Protein AF-A0A061N640-F1 (afdb_monomer_lite)

Structure (mmCIF, N/CA/C/O backbone):
data_AF-A0A061N640-F1
#
_entry.id   AF-A0A061N640-F1
#
loop_
_atom_site.group_PDB
_atom_site.id
_atom_site.type_symbol
_atom_site.label_atom_id
_atom_site.label_alt_id
_atom_site.label_comp_id
_atom_site.label_asym_id
_atom_site.label_entity_id
_atom_site.label_seq_id
_atom_site.pdbx_PDB_ins_code
_atom_site.Cartn_x
_atom_site.Cartn_y
_atom_site.Cartn_z
_atom_site.occupancy
_atom_site.B_iso_or_equiv
_atom_site.auth_seq_id
_atom_site.auth_comp_id
_atom_site.auth_asym_id
_atom_site.auth_atom_id
_atom_site.pdbx_PDB_model_num
ATOM 1 N N . MET A 1 1 ? -8.085 -32.040 -17.033 1.00 29.92 1 MET A N 1
ATOM 2 C CA . MET A 1 1 ? -8.956 -31.839 -18.211 1.00 29.92 1 MET A CA 1
ATOM 3 C C . MET A 1 1 ? -9.085 -30.335 -18.411 1.00 29.92 1 MET A C 1
ATOM 5 O O . MET A 1 1 ? -9.614 -29.683 -17.525 1.00 29.92 1 MET A O 1
ATOM 9 N N . LYS A 1 2 ? -8.467 -29.765 -19.455 1.00 25.91 2 LYS A N 1
ATOM 10 C CA . LYS A 1 2 ? -8.531 -28.319 -19.736 1.00 25.91 2 LYS A CA 1
ATOM 11 C C . LYS A 1 2 ? -9.739 -28.053 -20.633 1.00 25.91 2 LYS A C 1
ATOM 13 O O . LYS A 1 2 ? -9.870 -28.700 -21.669 1.00 25.91 2 LYS A O 1
ATOM 18 N N . THR A 1 3 ? -10.612 -27.143 -20.222 1.00 26.75 3 THR A N 1
ATOM 19 C CA . THR A 1 3 ? -11.811 -26.755 -20.974 1.00 26.75 3 THR A CA 1
ATOM 20 C C . THR A 1 3 ? -11.504 -25.473 -21.743 1.00 26.75 3 THR A C 1
ATOM 22 O O . THR A 1 3 ? -11.031 -24.506 -21.153 1.00 26.7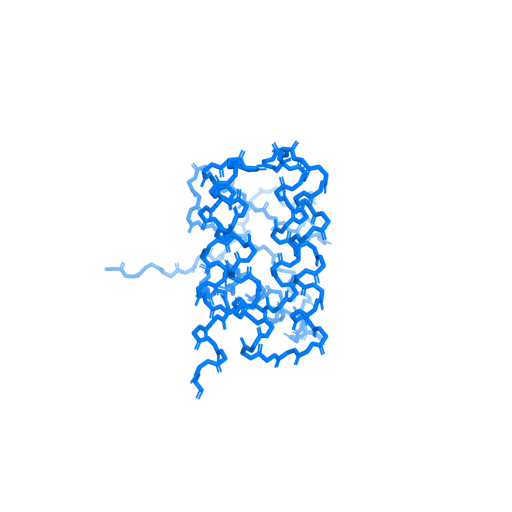5 3 THR A O 1
ATOM 25 N N . PHE A 1 4 ? -11.728 -25.481 -23.057 1.00 30.41 4 PHE A N 1
ATOM 26 C CA . PHE A 1 4 ? -11.526 -24.322 -23.928 1.00 30.41 4 PHE A CA 1
ATOM 27 C C . PHE A 1 4 ? -12.748 -23.394 -23.941 1.00 30.41 4 PHE A C 1
ATOM 29 O O . PHE A 1 4 ? -13.869 -23.809 -23.640 1.00 30.41 4 PHE A O 1
ATOM 36 N N . PHE A 1 5 ? -12.497 -22.143 -24.329 1.00 37.22 5 PHE A N 1
ATOM 37 C CA . PHE A 1 5 ? -13.468 -21.065 -24.496 1.00 37.22 5 PHE A CA 1
ATOM 38 C C . PHE A 1 5 ? -14.571 -21.437 -25.500 1.00 37.22 5 PHE A C 1
ATOM 40 O O . PHE A 1 5 ? -14.288 -21.949 -26.585 1.00 37.22 5 PHE A O 1
ATOM 47 N N . LYS A 1 6 ? -15.831 -21.152 -25.153 1.00 32.59 6 LYS A N 1
ATOM 48 C CA . LYS A 1 6 ? -16.987 -21.321 -26.041 1.00 32.59 6 LYS A CA 1
ATOM 49 C C . LYS A 1 6 ? -17.578 -19.941 -26.332 1.00 32.59 6 LYS A C 1
ATOM 51 O O . LYS A 1 6 ? -18.260 -19.376 -25.486 1.00 32.59 6 LYS A O 1
ATOM 56 N N . ALA A 1 7 ? -17.305 -19.408 -27.520 1.00 40.44 7 ALA A N 1
ATOM 57 C CA . ALA A 1 7 ? -18.028 -18.258 -28.060 1.00 40.44 7 ALA A CA 1
ATOM 58 C C . ALA A 1 7 ? -19.348 -18.740 -28.689 1.00 40.44 7 ALA A C 1
ATOM 60 O O . ALA A 1 7 ? -19.373 -19.801 -29.319 1.00 40.44 7 ALA A O 1
ATOM 61 N N . GLY A 1 8 ? -20.444 -17.994 -28.528 1.00 39.78 8 GLY A N 1
ATOM 62 C CA . GLY A 1 8 ? -21.744 -18.378 -29.082 1.00 39.78 8 GLY A CA 1
ATOM 63 C C . GLY A 1 8 ? -22.736 -17.222 -29.194 1.00 39.78 8 GLY A C 1
ATOM 64 O O . GLY A 1 8 ? -22.684 -16.267 -28.427 1.00 39.78 8 GLY A O 1
ATOM 65 N N . PHE A 1 9 ? -23.644 -17.341 -30.163 1.00 40.88 9 PHE A N 1
ATOM 66 C CA . PHE A 1 9 ? -24.807 -16.473 -30.343 1.00 40.88 9 PHE A CA 1
ATOM 67 C C . PHE A 1 9 ? -25.904 -16.872 -29.348 1.00 40.88 9 PHE A C 1
ATOM 69 O O . PHE A 1 9 ? -26.213 -18.061 -29.236 1.00 40.88 9 PHE A O 1
ATOM 76 N N . TRP A 1 10 ? -26.525 -15.908 -28.662 1.00 51.25 10 TRP A N 1
ATOM 77 C CA . TRP A 1 10 ? -27.722 -16.158 -27.853 1.00 51.25 10 TRP A CA 1
ATOM 78 C C . TRP A 1 10 ? -28.954 -15.469 -28.440 1.00 51.25 10 TRP A C 1
ATOM 80 O O . TRP A 1 10 ? -28.870 -14.493 -29.188 1.00 51.25 10 TRP A O 1
ATOM 90 N N . LYS A 1 11 ? -30.118 -16.040 -28.131 1.00 38.78 11 LYS A N 1
ATOM 91 C CA . LYS A 1 11 ? -31.420 -15.547 -28.578 1.00 38.78 11 LYS A CA 1
ATOM 92 C C . LYS A 1 11 ? -31.731 -14.248 -27.820 1.00 38.78 11 LYS A C 1
ATOM 94 O O . LYS A 1 11 ? -31.496 -14.196 -26.621 1.00 38.78 11 LYS A O 1
ATOM 99 N N . ASP A 1 12 ? -32.214 -13.227 -28.528 1.00 51.09 12 ASP A N 1
ATOM 100 C CA . ASP A 1 12 ? -32.598 -11.904 -27.994 1.00 51.09 12 ASP A CA 1
ATOM 101 C C . ASP A 1 12 ? -31.451 -10.909 -27.696 1.00 51.09 12 ASP A C 1
ATOM 103 O O . ASP A 1 12 ? -31.606 -9.969 -26.925 1.00 51.09 12 ASP A O 1
ATOM 107 N N . ALA A 1 13 ? -30.321 -11.008 -28.404 1.00 52.28 13 ALA A N 1
ATOM 108 C CA . ALA A 1 13 ? -29.198 -10.058 -28.316 1.00 52.28 13 ALA A CA 1
ATOM 109 C C . ALA A 1 13 ? -29.455 -8.655 -28.937 1.00 52.28 13 ALA A C 1
ATOM 111 O O . ALA A 1 13 ? -28.512 -7.956 -29.305 1.00 52.28 13 ALA A O 1
ATOM 112 N N . LYS A 1 14 ? -30.713 -8.217 -29.097 1.00 54.03 14 LYS A N 1
ATOM 113 C CA . LYS A 1 14 ? -31.036 -6.905 -29.703 1.00 54.03 14 LYS A CA 1
ATOM 114 C C . LYS A 1 14 ? -30.586 -5.729 -28.837 1.00 54.03 14 LYS A C 1
ATOM 116 O O . LYS A 1 14 ? -30.110 -4.736 -29.372 1.00 54.03 14 LYS A O 1
ATOM 121 N N . GLU A 1 15 ? -30.710 -5.862 -27.521 1.00 50.97 15 GLU A N 1
ATOM 122 C CA . GLU A 1 15 ? -30.303 -4.844 -26.537 1.00 50.97 15 GLU A CA 1
ATOM 123 C C . GLU A 1 15 ? -28.773 -4.719 -26.423 1.00 50.97 15 GLU A C 1
ATOM 125 O O . GLU A 1 15 ? -28.247 -3.723 -25.949 1.00 50.97 15 GLU A O 1
ATOM 130 N N . ALA A 1 16 ? -28.071 -5.736 -26.919 1.00 49.53 16 ALA A N 1
ATOM 131 C CA . ALA A 1 16 ? -26.634 -5.949 -26.854 1.00 49.53 16 ALA A CA 1
ATOM 132 C C . ALA A 1 16 ? -25.875 -5.439 -28.100 1.00 49.53 16 ALA A C 1
ATOM 134 O O . ALA A 1 16 ? -24.650 -5.528 -28.180 1.00 49.53 16 ALA A O 1
ATOM 135 N N . SER A 1 17 ? -26.593 -4.950 -29.114 1.00 45.22 17 SER A N 1
ATOM 136 C CA . SER A 1 17 ? -26.014 -4.602 -30.412 1.00 45.22 17 SER A CA 1
ATOM 137 C C . SER A 1 17 ? -25.191 -3.312 -30.341 1.00 45.22 17 SER A C 1
ATOM 139 O O . SER A 1 17 ? -25.730 -2.249 -30.048 1.00 45.22 17 SER A O 1
ATOM 141 N N . GLY A 1 18 ? -23.902 -3.391 -30.689 1.00 45.75 18 GLY A N 1
ATOM 142 C CA . GLY A 1 18 ? -23.001 -2.232 -30.778 1.00 45.75 18 GLY A CA 1
ATOM 143 C C . GLY A 1 18 ? -22.470 -1.720 -29.436 1.00 45.75 18 GLY A C 1
ATOM 144 O O . GLY A 1 18 ? -21.921 -0.622 -29.385 1.00 45.75 18 GLY A O 1
ATOM 145 N N . GLN A 1 19 ? -22.633 -2.483 -28.351 1.00 41.25 19 GLN A N 1
ATOM 146 C CA . GLN A 1 19 ? -22.093 -2.136 -27.037 1.00 41.25 19 GLN A CA 1
ATOM 147 C C . GLN A 1 19 ? -21.236 -3.270 -26.460 1.00 41.25 19 GLN A C 1
ATOM 149 O O . GLN A 1 19 ? -21.535 -4.445 -26.690 1.00 41.25 19 GLN A O 1
ATOM 154 N N . PRO A 1 20 ? -20.168 -2.946 -25.710 1.00 46.50 20 PRO A N 1
ATOM 155 C CA . PRO A 1 20 ? -19.433 -3.938 -24.940 1.00 46.50 20 PRO A CA 1
ATOM 156 C C . PRO A 1 20 ? -20.320 -4.475 -23.812 1.00 46.50 20 PRO A C 1
ATOM 158 O O . PRO A 1 20 ? -20.983 -3.713 -23.113 1.00 46.50 20 PRO A O 1
ATOM 161 N N . ILE A 1 21 ? -20.325 -5.794 -23.626 1.00 46.38 21 ILE A N 1
ATOM 162 C CA . ILE A 1 21 ? -21.129 -6.459 -22.593 1.00 46.38 21 ILE A CA 1
ATOM 163 C C . ILE A 1 21 ? -20.198 -7.236 -21.685 1.00 46.38 21 ILE A C 1
ATOM 165 O O . ILE A 1 21 ? -19.385 -8.039 -22.155 1.00 46.38 21 ILE A O 1
ATOM 169 N N . VAL A 1 22 ? -20.376 -7.016 -20.386 1.00 50.06 22 VAL A N 1
ATOM 170 C CA . VAL A 1 22 ? -19.759 -7.794 -19.316 1.00 50.06 22 VAL A CA 1
ATOM 171 C C . VAL A 1 22 ? -20.850 -8.661 -18.700 1.00 50.06 22 VAL A C 1
ATOM 173 O O . VAL A 1 22 ? -21.883 -8.149 -18.275 1.00 50.06 22 VAL A O 1
ATOM 176 N N . ILE A 1 23 ? -20.645 -9.979 -18.689 1.00 46.88 23 ILE A N 1
ATOM 177 C CA . ILE A 1 23 ? -21.541 -10.910 -17.995 1.00 46.88 23 ILE A CA 1
ATOM 178 C C . ILE A 1 23 ? -20.824 -11.389 -16.739 1.00 46.88 23 ILE A C 1
ATOM 180 O O . ILE A 1 23 ? -19.839 -12.126 -16.824 1.00 46.88 23 ILE A O 1
ATOM 184 N N . GLU A 1 24 ? -21.346 -10.998 -15.581 1.00 42.84 24 GLU A N 1
ATOM 185 C CA . GLU A 1 24 ? -20.910 -11.520 -14.291 1.00 42.84 24 GLU A CA 1
ATOM 186 C C . GLU A 1 24 ? -21.660 -12.822 -13.991 1.00 42.84 24 GLU A C 1
ATOM 188 O O . GLU A 1 24 ? -22.884 -12.859 -13.849 1.00 42.84 24 GLU A O 1
ATOM 193 N N . GLY A 1 25 ? -20.931 -13.936 -13.946 1.00 44.41 25 GLY A N 1
ATOM 194 C CA . GLY A 1 25 ? -21.493 -15.209 -13.510 1.00 44.41 25 GLY A CA 1
ATOM 195 C C . GLY A 1 25 ? -21.608 -15.264 -11.986 1.00 44.41 25 GLY A C 1
ATOM 196 O O . GLY A 1 25 ? -20.696 -14.848 -11.282 1.00 44.41 25 GLY A O 1
ATOM 197 N N . ASN A 1 26 ? -22.653 -15.912 -11.459 1.00 45.91 26 ASN A N 1
ATOM 198 C CA . ASN A 1 26 ? -22.838 -16.186 -10.017 1.00 45.91 26 ASN A CA 1
ATOM 199 C C . ASN A 1 26 ? -21.717 -17.043 -9.361 1.00 45.91 26 ASN A C 1
ATOM 201 O O . ASN A 1 26 ? -21.843 -17.458 -8.210 1.00 45.91 26 ASN A O 1
ATOM 205 N N . LYS A 1 27 ? -20.635 -17.363 -10.087 1.00 51.94 27 LYS A N 1
ATOM 206 C CA . LYS A 1 27 ? -19.408 -17.988 -9.575 1.00 51.94 27 LYS A CA 1
ATOM 207 C C . LYS A 1 27 ? -18.196 -17.219 -10.134 1.00 51.94 27 LYS A C 1
ATOM 209 O O . LYS A 1 27 ? -18.002 -17.247 -11.349 1.00 51.94 27 LYS A O 1
ATOM 214 N N . PRO A 1 28 ? -17.364 -16.592 -9.285 1.00 45.84 28 PRO A N 1
ATOM 215 C CA . PRO A 1 28 ? -16.520 -15.439 -9.639 1.00 45.84 28 PRO A CA 1
ATOM 216 C C . PRO A 1 28 ? -15.239 -15.754 -10.429 1.00 45.84 28 PRO A C 1
ATOM 218 O O . PRO A 1 28 ? -14.388 -14.891 -10.587 1.00 45.84 28 PRO A O 1
ATOM 221 N N . ASN A 1 29 ? -15.068 -16.968 -10.951 1.00 46.16 29 ASN A N 1
ATOM 222 C CA . ASN A 1 29 ? -13.781 -17.373 -11.531 1.00 46.16 29 ASN A CA 1
ATOM 223 C C . ASN A 1 29 ? -13.710 -17.221 -13.057 1.00 46.16 29 ASN A C 1
ATOM 225 O O . ASN A 1 29 ? -12.754 -17.701 -13.665 1.00 46.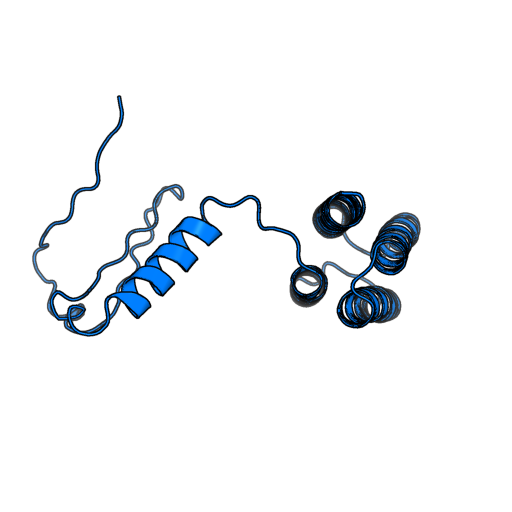16 29 ASN A O 1
ATOM 229 N N . VAL A 1 30 ? -14.725 -16.627 -13.696 1.00 43.53 30 VAL A N 1
ATOM 230 C CA . VAL A 1 30 ? -14.738 -16.415 -15.150 1.00 43.53 30 VAL A CA 1
ATOM 231 C C . VAL A 1 30 ? -15.420 -15.091 -15.487 1.00 43.53 30 VAL A C 1
ATOM 233 O O . VAL A 1 30 ? -16.634 -14.965 -15.344 1.00 43.53 30 VAL A O 1
ATOM 236 N N . THR A 1 31 ? -14.644 -14.144 -16.006 1.00 45.94 31 THR A N 1
ATOM 237 C CA . THR A 1 31 ? -15.152 -12.925 -16.647 1.00 45.94 31 THR A CA 1
ATOM 238 C C . THR A 1 31 ? -15.372 -13.201 -18.133 1.00 45.94 31 THR A C 1
ATOM 240 O O . THR A 1 31 ? -14.461 -13.661 -18.823 1.00 45.94 31 THR A O 1
ATOM 243 N N . ILE A 1 32 ? -16.581 -12.943 -18.639 1.00 46.69 32 ILE A N 1
ATOM 244 C CA . ILE A 1 32 ? -16.919 -13.098 -20.062 1.00 46.69 32 ILE A CA 1
ATOM 245 C C . ILE A 1 32 ? -17.036 -11.711 -20.690 1.00 46.69 32 ILE A C 1
ATOM 247 O O . ILE A 1 32 ? -17.785 -10.871 -20.195 1.00 46.69 32 ILE A O 1
ATOM 251 N N . MET A 1 33 ? -16.331 -11.497 -21.804 1.00 48.34 33 MET A N 1
ATOM 252 C CA . MET A 1 33 ? -16.375 -10.250 -22.572 1.00 48.34 33 MET A CA 1
ATOM 253 C C . MET A 1 33 ? -16.815 -10.503 -24.008 1.00 48.34 33 MET A C 1
ATOM 255 O O . MET A 1 33 ? -16.249 -11.354 -24.698 1.00 48.34 33 MET A O 1
ATOM 259 N N . GLY A 1 34 ? -17.829 -9.761 -24.453 1.00 47.41 34 GLY A N 1
ATOM 260 C CA . GLY A 1 34 ? -18.260 -9.729 -25.848 1.00 47.41 34 GLY A CA 1
ATOM 261 C C . GLY A 1 34 ? -17.495 -8.667 -26.636 1.00 47.41 34 GLY A C 1
ATOM 262 O O . GLY A 1 34 ? -17.436 -7.514 -26.217 1.00 47.41 34 GLY A O 1
ATOM 263 N N . LEU A 1 35 ? -16.931 -9.049 -27.782 1.00 51.00 35 LEU A N 1
ATOM 264 C CA . LEU A 1 35 ? -16.243 -8.147 -28.709 1.00 51.00 35 LEU A CA 1
ATOM 265 C C . LEU A 1 35 ? -16.981 -8.144 -30.045 1.00 51.00 35 LEU A C 1
ATOM 267 O O . LEU A 1 35 ? -17.376 -9.200 -30.546 1.00 51.00 35 LEU A O 1
ATOM 271 N N . GLU A 1 36 ? -17.174 -6.962 -30.620 1.00 51.03 36 GLU A N 1
ATOM 272 C CA . GLU A 1 36 ? -17.884 -6.818 -31.886 1.00 51.03 36 GLU A CA 1
ATOM 273 C C . GLU A 1 36 ? -17.075 -7.435 -33.048 1.00 51.03 36 GLU A C 1
ATOM 275 O O . GLU A 1 36 ? -15.861 -7.241 -33.128 1.00 51.03 36 GLU A O 1
ATOM 280 N N . PRO A 1 37 ? -17.707 -8.124 -34.016 1.00 47.03 37 PRO A N 1
ATOM 281 C CA . PRO A 1 37 ? -17.011 -8.644 -35.197 1.00 47.03 37 PRO A CA 1
ATOM 282 C C . PRO A 1 37 ? -16.333 -7.565 -36.065 1.00 47.03 37 PRO A C 1
ATOM 284 O O . PRO A 1 37 ? -15.499 -7.907 -36.905 1.00 47.03 37 PRO A O 1
ATOM 287 N N . GLY A 1 38 ? -16.706 -6.290 -35.880 1.00 47.75 38 GLY A N 1
ATOM 288 C CA . GLY A 1 38 ? -16.139 -5.105 -36.533 1.00 47.75 38 GLY A CA 1
ATOM 289 C C . GLY A 1 38 ? -14.843 -4.585 -35.904 1.00 47.75 38 GLY A C 1
ATOM 290 O O . GLY A 1 38 ? -14.215 -3.692 -36.463 1.00 47.75 38 GLY A O 1
ATOM 291 N N . PHE A 1 39 ? -14.385 -5.181 -34.800 1.00 53.38 39 PHE A N 1
ATOM 292 C CA . PHE A 1 39 ? -13.112 -4.872 -34.138 1.00 53.38 39 PHE A CA 1
ATOM 293 C C . PHE A 1 39 ? -11.904 -5.436 -34.922 1.00 53.38 39 PHE A C 1
ATOM 295 O O . PHE A 1 39 ? -11.030 -6.108 -34.379 1.00 53.38 39 PHE A O 1
ATOM 302 N N . ARG A 1 40 ? -11.899 -5.243 -36.245 1.00 53.00 40 ARG A N 1
ATOM 303 C CA . ARG A 1 40 ? -10.878 -5.742 -37.179 1.00 53.00 40 ARG A CA 1
ATOM 304 C C . ARG A 1 40 ? -9.861 -4.678 -37.567 1.00 53.00 40 ARG A C 1
ATOM 306 O O . ARG A 1 40 ? -8.725 -5.042 -37.843 1.00 53.00 40 ARG A O 1
ATOM 313 N N . ASP A 1 41 ? -10.247 -3.404 -37.532 1.00 51.56 41 ASP A N 1
ATOM 314 C CA . ASP A 1 41 ? -9.376 -2.304 -37.967 1.00 51.56 41 ASP A CA 1
ATOM 315 C C . ASP A 1 41 ? -8.426 -1.810 -36.868 1.00 51.56 41 ASP A C 1
ATOM 317 O O . ASP A 1 41 ? -7.489 -1.076 -37.166 1.00 51.56 41 ASP A O 1
ATOM 321 N N . HIS A 1 42 ? -8.623 -2.260 -35.621 1.00 50.25 42 HIS A N 1
ATOM 322 C CA . HIS A 1 42 ? -7.785 -1.890 -34.475 1.00 50.25 42 HIS A CA 1
ATOM 323 C C . HIS A 1 42 ? -7.457 -3.077 -33.548 1.00 50.25 42 HIS A C 1
ATOM 325 O O . HIS A 1 42 ? -7.838 -3.086 -32.366 1.00 50.25 42 HIS A O 1
ATOM 331 N N . PRO A 1 43 ? -6.779 -4.123 -34.057 1.00 51.03 43 PRO A N 1
ATOM 332 C CA . PRO A 1 43 ? -6.372 -5.279 -33.257 1.00 51.03 43 PRO A CA 1
ATOM 333 C C . PRO A 1 43 ? -5.504 -4.897 -32.043 1.00 51.03 43 PRO A C 1
ATOM 335 O O . PRO A 1 43 ? -5.508 -5.612 -31.043 1.00 51.03 43 PRO A O 1
ATOM 338 N N . GLU A 1 44 ? -4.811 -3.758 -32.078 1.00 44.94 44 GLU A N 1
ATOM 339 C CA . GLU A 1 44 ? -4.039 -3.198 -30.967 1.00 44.94 44 GLU A CA 1
ATOM 340 C C . GLU A 1 44 ? -4.907 -2.821 -29.757 1.00 44.94 44 GLU A C 1
ATOM 342 O O . GLU A 1 44 ? -4.506 -3.047 -28.613 1.00 44.94 44 GLU A O 1
ATOM 347 N N . TYR A 1 45 ? -6.125 -2.317 -29.977 1.00 47.53 45 TYR A N 1
ATOM 348 C CA . TYR A 1 45 ? -7.047 -1.990 -28.887 1.00 47.53 45 TYR A CA 1
ATOM 349 C C . TYR A 1 45 ? -7.714 -3.238 -28.315 1.00 47.53 45 TYR A C 1
ATOM 351 O O . TYR A 1 45 ? -7.985 -3.288 -27.115 1.00 47.53 45 TYR A O 1
ATOM 359 N N . LEU A 1 46 ? -7.905 -4.264 -29.148 1.00 53.44 46 LEU A N 1
ATOM 360 C CA . LEU A 1 46 ? -8.376 -5.574 -28.717 1.00 53.44 46 LEU A CA 1
ATOM 361 C C . LEU A 1 46 ? -7.327 -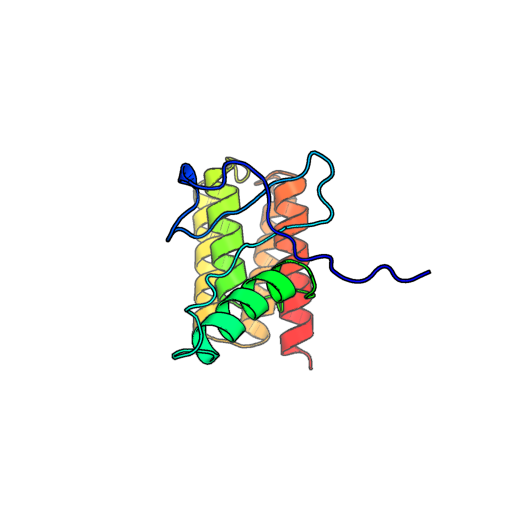6.261 -27.842 1.00 53.44 46 LEU A C 1
ATOM 363 O O . LEU A 1 46 ? -7.652 -6.747 -26.762 1.00 53.44 46 LEU A O 1
ATOM 367 N N . TYR A 1 47 ? -6.065 -6.247 -28.276 1.00 51.28 47 TYR A N 1
ATOM 368 C CA . TYR A 1 47 ? -4.950 -6.729 -27.471 1.00 51.28 47 TYR A CA 1
ATOM 369 C C . TYR A 1 47 ? -4.822 -5.944 -26.172 1.00 51.28 47 TYR A C 1
ATOM 371 O O . TYR A 1 47 ? -4.648 -6.560 -25.136 1.00 51.28 47 TYR A O 1
ATOM 379 N N . ARG A 1 48 ? -4.969 -4.614 -26.184 1.00 47.59 48 ARG A N 1
ATOM 380 C CA . ARG A 1 48 ? -4.918 -3.805 -24.958 1.00 47.59 48 ARG A CA 1
ATOM 381 C C . ARG A 1 48 ? -6.037 -4.157 -23.976 1.00 47.59 48 ARG A C 1
ATOM 383 O O . ARG A 1 48 ? -5.769 -4.299 -22.792 1.00 47.59 48 ARG A O 1
ATOM 390 N N . LEU A 1 49 ? -7.271 -4.330 -24.451 1.00 53.78 49 LEU A N 1
ATOM 391 C CA . LEU A 1 49 ? -8.401 -4.723 -23.602 1.00 53.78 49 LEU A CA 1
ATOM 392 C C . LEU A 1 49 ? -8.234 -6.148 -23.062 1.00 53.78 49 LEU A C 1
ATOM 394 O O . LEU A 1 49 ? -8.366 -6.358 -21.861 1.00 53.78 49 LEU A O 1
ATOM 398 N N . LEU A 1 50 ? -7.885 -7.113 -23.918 1.00 55.34 50 LEU A N 1
ATOM 399 C CA . LEU A 1 50 ? -7.614 -8.488 -23.492 1.00 55.34 50 LEU A CA 1
ATOM 400 C C . LEU A 1 50 ? -6.413 -8.564 -22.549 1.00 55.34 50 LEU A C 1
ATOM 402 O O . LEU A 1 50 ? -6.472 -9.303 -21.575 1.00 55.34 50 LEU A O 1
ATOM 406 N N . SER A 1 51 ? -5.356 -7.790 -22.797 1.00 47.50 51 SER A N 1
ATOM 407 C CA . SER A 1 51 ? -4.208 -7.685 -21.902 1.00 47.50 51 SER A CA 1
ATOM 408 C C . SER A 1 51 ? -4.629 -7.094 -20.571 1.00 47.50 51 SER A C 1
ATOM 410 O O . SER A 1 51 ? -4.377 -7.726 -19.568 1.00 47.50 51 SER A O 1
ATOM 412 N N . ASN A 1 52 ? -5.354 -5.978 -20.513 1.00 43.78 52 ASN A N 1
ATOM 413 C CA . ASN A 1 52 ? -5.804 -5.432 -19.229 1.00 43.78 52 ASN A CA 1
ATOM 414 C C . ASN A 1 52 ? -6.630 -6.455 -18.437 1.00 43.78 52 ASN A C 1
ATOM 416 O O . ASN A 1 52 ? -6.464 -6.594 -17.238 1.00 43.78 52 ASN A O 1
ATOM 420 N N . VAL A 1 53 ? -7.457 -7.246 -19.113 1.00 51.75 53 VAL A N 1
ATOM 421 C CA . VAL A 1 53 ? -8.362 -8.208 -18.471 1.00 51.75 53 VAL A CA 1
ATOM 422 C C . VAL A 1 53 ? -7.646 -9.475 -18.023 1.00 51.75 53 VAL A C 1
ATOM 424 O O . VAL A 1 53 ? -7.848 -9.929 -16.902 1.00 51.75 53 VAL A O 1
ATOM 427 N N . ILE A 1 54 ? -6.781 -10.029 -18.875 1.00 48.38 54 ILE A N 1
ATOM 428 C CA . ILE A 1 54 ? -5.945 -11.187 -18.546 1.00 48.38 54 ILE A CA 1
ATOM 429 C C . ILE A 1 54 ? -4.895 -10.792 -17.507 1.00 48.38 54 ILE A C 1
ATOM 431 O O . ILE A 1 54 ? -4.578 -11.605 -16.642 1.00 48.38 54 ILE A O 1
ATOM 435 N N . PHE A 1 55 ? -4.357 -9.573 -17.566 1.00 43.25 55 PHE A N 1
ATOM 436 C CA . PHE A 1 55 ? -3.313 -9.121 -16.655 1.00 43.25 55 PHE A CA 1
ATOM 437 C C . PHE A 1 55 ? -3.882 -8.697 -15.295 1.00 43.25 55 PHE A C 1
ATOM 439 O O . PHE A 1 55 ? -3.285 -9.047 -14.286 1.00 43.25 55 PHE A O 1
ATOM 446 N N . THR A 1 56 ? -5.083 -8.116 -15.231 1.00 42.75 56 THR A N 1
ATOM 447 C CA . THR A 1 56 ? -5.812 -7.935 -13.962 1.00 42.75 56 THR A CA 1
ATOM 448 C C . THR A 1 56 ? -6.199 -9.275 -13.320 1.00 42.75 56 THR A C 1
ATOM 450 O O . THR A 1 56 ? -6.249 -9.370 -12.100 1.00 42.75 56 THR A O 1
ATOM 453 N N . SER A 1 57 ? -6.443 -10.340 -14.100 1.00 38.00 57 SER A N 1
ATOM 454 C CA . SER A 1 57 ? -6.846 -11.647 -13.549 1.00 38.00 57 SER A CA 1
ATOM 455 C C . SER A 1 57 ? -5.723 -12.688 -13.421 1.00 38.00 57 SER A C 1
ATOM 457 O O . SER A 1 57 ? -5.989 -13.797 -12.957 1.00 38.00 57 SER A O 1
ATOM 459 N N . SER A 1 58 ? -4.499 -12.401 -13.883 1.00 36.53 58 SER A N 1
ATOM 460 C CA . SER A 1 58 ? -3.426 -13.413 -13.991 1.00 36.53 58 SER A CA 1
ATOM 461 C C . SER A 1 58 ? -2.005 -12.881 -13.785 1.00 36.53 58 SER A C 1
ATOM 463 O O . SER A 1 58 ? -1.052 -13.595 -14.101 1.00 36.53 58 SER A O 1
ATOM 465 N N . GLN A 1 59 ? -1.818 -11.663 -13.283 1.00 37.34 59 GLN A N 1
ATOM 466 C CA . GLN A 1 59 ? -0.491 -11.173 -12.921 1.00 37.34 59 GLN A CA 1
ATOM 467 C C . GLN A 1 59 ? -0.358 -11.140 -11.409 1.00 37.34 59 GLN A C 1
ATOM 469 O O . GLN A 1 59 ? -1.240 -10.671 -10.698 1.00 37.34 59 GLN A O 1
ATOM 474 N N . VAL A 1 60 ? 0.797 -11.595 -10.935 1.00 45.69 60 VAL A N 1
ATOM 475 C CA . VAL A 1 60 ? 1.458 -10.902 -9.834 1.00 45.69 60 VAL A CA 1
ATOM 476 C C . VAL A 1 60 ? 1.560 -9.454 -10.314 1.00 45.69 60 VAL A C 1
ATOM 478 O O . VAL A 1 60 ? 2.366 -9.184 -11.202 1.00 45.69 60 VAL A O 1
ATOM 481 N N . GLU A 1 61 ? 0.647 -8.574 -9.890 1.00 49.16 61 GLU A N 1
ATOM 482 C CA . GLU A 1 61 ? 0.765 -7.150 -10.199 1.00 49.16 61 GLU A CA 1
ATOM 483 C C . GLU A 1 61 ? 2.162 -6.740 -9.743 1.00 49.16 61 GLU A C 1
ATOM 485 O O . GLU A 1 61 ? 2.474 -6.837 -8.559 1.00 49.16 61 GLU A O 1
ATOM 490 N N . LEU A 1 62 ? 3.034 -6.361 -10.681 1.00 53.59 62 LEU A N 1
ATOM 491 C CA . LEU A 1 62 ? 4.256 -5.661 -10.316 1.00 53.59 62 LEU A CA 1
ATOM 492 C C . LEU A 1 62 ? 3.794 -4.442 -9.525 1.00 53.59 62 LEU A C 1
ATOM 494 O O . LEU A 1 62 ? 3.123 -3.570 -10.077 1.00 53.59 62 LEU A O 1
ATOM 498 N N . VAL A 1 63 ? 4.067 -4.430 -8.222 1.00 66.56 63 VAL A N 1
ATOM 499 C CA . VAL A 1 63 ? 3.747 -3.277 -7.390 1.00 66.56 63 VAL A CA 1
ATOM 500 C C . VAL A 1 63 ? 4.639 -2.148 -7.867 1.00 66.56 63 VAL A C 1
ATOM 502 O O . VAL A 1 63 ? 5.845 -2.179 -7.646 1.00 66.56 63 VAL A O 1
ATOM 505 N N . THR A 1 64 ? 4.051 -1.195 -8.585 1.00 83.12 64 THR A N 1
ATOM 506 C CA . THR A 1 64 ? 4.738 0.031 -8.985 1.00 83.12 64 THR A CA 1
ATOM 507 C C . THR A 1 64 ? 4.611 1.077 -7.877 1.00 83.12 64 THR A C 1
ATOM 509 O O . THR A 1 64 ? 3.691 0.989 -7.051 1.00 83.12 64 THR A O 1
ATOM 512 N N . PRO A 1 65 ? 5.493 2.087 -7.849 1.00 84.69 65 PRO A N 1
ATOM 513 C CA . PRO A 1 65 ? 5.336 3.248 -6.977 1.00 84.69 65 PRO A CA 1
ATOM 514 C C . PRO A 1 65 ? 3.937 3.882 -7.029 1.00 84.69 65 PRO A C 1
ATOM 516 O O . PRO A 1 65 ? 3.360 4.195 -5.991 1.00 84.69 65 PRO A O 1
ATOM 519 N N . GLU A 1 66 ? 3.341 4.008 -8.217 1.00 85.69 66 GLU A N 1
ATOM 520 C CA . GLU A 1 66 ? 2.013 4.609 -8.403 1.00 85.69 66 GLU A CA 1
ATOM 521 C C . GLU A 1 66 ? 0.901 3.751 -7.803 1.00 85.69 66 GLU A C 1
ATOM 523 O O . GLU A 1 66 ? -0.075 4.275 -7.264 1.00 85.69 66 GLU A O 1
ATOM 528 N N . ARG A 1 67 ? 1.053 2.422 -7.854 1.00 83.19 67 ARG A N 1
ATOM 529 C CA . ARG A 1 67 ? 0.097 1.507 -7.231 1.00 83.19 67 ARG A CA 1
ATOM 530 C C . ARG A 1 67 ? 0.041 1.713 -5.721 1.00 83.19 67 ARG A C 1
ATOM 532 O O . ARG A 1 67 ? -1.050 1.662 -5.173 1.00 83.19 67 ARG A O 1
ATOM 539 N N . ALA A 1 68 ? 1.168 1.996 -5.062 1.00 89.25 68 ALA A N 1
ATOM 540 C CA . ALA A 1 68 ? 1.177 2.264 -3.623 1.00 89.25 68 ALA A CA 1
ATOM 541 C C . ALA A 1 68 ? 0.310 3.481 -3.256 1.00 89.25 68 ALA A C 1
ATOM 543 O O . ALA A 1 68 ? -0.431 3.429 -2.275 1.00 89.25 68 ALA A O 1
ATOM 544 N N . LEU A 1 69 ? 0.346 4.544 -4.069 1.00 91.38 69 LEU A N 1
ATOM 545 C CA . LEU A 1 69 ? -0.515 5.713 -3.878 1.00 91.38 69 LEU A CA 1
ATOM 546 C C . LEU A 1 69 ? -1.997 5.358 -4.077 1.00 91.38 69 LEU A C 1
ATOM 548 O O . LEU A 1 69 ? -2.819 5.674 -3.221 1.00 91.38 69 LEU A O 1
ATOM 552 N N . MET A 1 70 ? -2.319 4.620 -5.141 1.00 85.19 70 MET A N 1
ATOM 553 C CA . MET A 1 70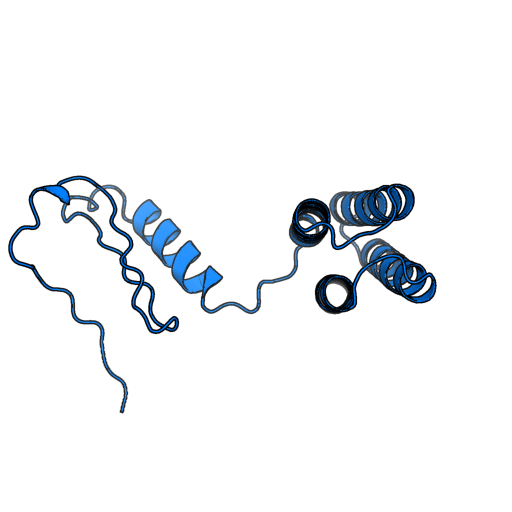 ? -3.685 4.152 -5.406 1.00 85.19 70 MET A CA 1
ATOM 554 C C . MET A 1 70 ? -4.220 3.244 -4.284 1.00 85.19 70 MET A C 1
ATOM 556 O O . MET A 1 70 ? -5.382 3.356 -3.898 1.00 85.19 70 MET A O 1
ATOM 560 N N . THR A 1 71 ? -3.386 2.360 -3.725 1.00 89.88 71 THR A N 1
ATOM 561 C CA . THR A 1 71 ? -3.749 1.530 -2.566 1.00 89.88 71 THR A CA 1
ATOM 562 C C . THR A 1 71 ? -4.125 2.411 -1.375 1.00 89.88 71 THR A C 1
ATOM 564 O O . THR A 1 71 ? -5.152 2.175 -0.743 1.00 89.88 71 THR A O 1
ATOM 567 N N . ILE A 1 72 ? -3.346 3.458 -1.083 1.00 93.19 72 ILE A N 1
ATOM 568 C CA . ILE A 1 72 ? -3.659 4.391 0.009 1.00 93.19 72 ILE A CA 1
ATOM 569 C C . ILE A 1 72 ? -5.001 5.082 -0.242 1.00 93.19 72 ILE A C 1
ATOM 571 O O . ILE A 1 72 ? -5.842 5.078 0.653 1.00 93.19 72 ILE A O 1
ATOM 575 N N . GLU A 1 73 ? -5.224 5.628 -1.439 1.00 90.31 73 GLU A N 1
ATOM 576 C CA . GLU A 1 73 ? -6.478 6.305 -1.805 1.00 90.31 73 GLU A CA 1
ATOM 577 C C . GLU A 1 73 ? -7.696 5.387 -1.620 1.00 90.31 73 GLU A C 1
ATOM 579 O O . GLU A 1 73 ? -8.653 5.753 -0.937 1.00 90.31 73 GLU A O 1
ATOM 584 N N . ASN A 1 74 ? -7.617 4.149 -2.112 1.00 85.81 74 ASN A N 1
ATOM 585 C CA . ASN A 1 74 ? -8.686 3.160 -1.953 1.00 85.81 74 ASN A CA 1
ATOM 586 C C . ASN A 1 74 ? -8.973 2.833 -0.477 1.00 85.81 74 ASN A C 1
ATOM 588 O O . ASN A 1 74 ? -10.127 2.655 -0.085 1.00 85.81 74 ASN A O 1
ATOM 592 N N . LEU A 1 75 ? -7.934 2.749 0.359 1.00 90.50 75 LEU A N 1
ATOM 593 C CA . LEU A 1 75 ? -8.082 2.476 1.791 1.00 90.50 75 LEU A CA 1
ATOM 594 C C . LEU A 1 75 ? -8.647 3.674 2.563 1.00 90.50 75 LEU A C 1
ATOM 596 O O . LEU A 1 75 ? -9.344 3.475 3.563 1.00 90.50 75 LEU A O 1
ATOM 600 N N . VAL A 1 76 ? -8.369 4.902 2.113 1.00 89.44 76 VAL A N 1
ATOM 601 C CA . VAL A 1 76 ? -9.006 6.120 2.633 1.00 89.44 76 VAL A CA 1
ATOM 602 C C . VAL A 1 76 ? -10.496 6.112 2.313 1.00 89.44 76 VAL A C 1
ATOM 604 O O . VAL A 1 76 ? -11.304 6.277 3.226 1.00 89.44 76 VAL A O 1
ATOM 607 N N . ASP A 1 77 ? -10.859 5.849 1.057 1.00 86.12 77 ASP A N 1
ATOM 608 C CA . ASP A 1 77 ? -12.258 5.782 0.616 1.00 86.12 77 ASP A CA 1
ATOM 609 C C . ASP A 1 77 ? -13.041 4.673 1.335 1.00 86.12 77 ASP A C 1
ATOM 611 O O . ASP A 1 77 ? -14.235 4.811 1.604 1.00 86.12 77 ASP A O 1
ATOM 615 N N . ALA A 1 78 ? -12.362 3.583 1.699 1.00 86.12 78 ALA A N 1
ATOM 616 C CA . ALA A 1 78 ? -12.921 2.484 2.479 1.00 86.12 78 ALA A CA 1
ATOM 617 C C . ALA A 1 78 ? -12.929 2.727 4.006 1.00 86.12 78 ALA A C 1
ATOM 619 O O . ALA A 1 78 ? -13.245 1.805 4.761 1.00 86.12 78 ALA A O 1
ATOM 620 N N . GLU A 1 79 ? -12.560 3.927 4.472 1.00 93.50 79 GLU A N 1
ATOM 621 C CA . GLU A 1 79 ? -12.477 4.311 5.891 1.00 93.50 79 GLU A CA 1
ATOM 622 C C . GLU A 1 79 ? -11.583 3.378 6.738 1.00 93.50 79 GLU A C 1
ATOM 624 O O . GLU A 1 79 ? -11.799 3.172 7.936 1.00 93.50 79 GLU A O 1
ATOM 629 N N . GLN A 1 80 ? -10.546 2.795 6.127 1.00 94.00 80 GLN A N 1
ATOM 630 C CA . GLN A 1 80 ? -9.649 1.853 6.803 1.00 94.00 80 GLN A CA 1
ATOM 631 C C . GLN A 1 80 ? -8.422 2.510 7.444 1.00 94.00 80 GLN A C 1
ATOM 633 O O . GLN A 1 80 ? -7.701 1.848 8.193 1.00 94.00 80 GLN A O 1
ATOM 638 N N . ILE A 1 81 ? -8.197 3.803 7.194 1.00 94.31 81 ILE A N 1
ATOM 639 C CA . ILE A 1 81 ? -7.143 4.614 7.814 1.00 94.31 81 ILE A CA 1
ATOM 640 C C . ILE A 1 81 ? -7.788 5.628 8.762 1.00 94.31 81 ILE A C 1
ATOM 642 O O . ILE A 1 81 ? -8.625 6.429 8.358 1.00 94.31 81 ILE A O 1
ATOM 646 N N . TYR A 1 82 ? -7.404 5.599 10.039 1.00 93.31 82 TYR A N 1
ATOM 647 C CA . TYR A 1 82 ? -8.166 6.262 11.106 1.00 93.31 82 TYR A CA 1
ATOM 648 C C . TYR A 1 82 ? -7.780 7.719 11.357 1.00 93.31 82 TYR A C 1
ATOM 650 O O . TYR A 1 82 ? -8.539 8.463 11.980 1.00 93.31 82 TYR A O 1
ATOM 658 N N . TYR A 1 83 ? -6.598 8.136 10.908 1.00 95.62 83 TYR A N 1
ATOM 659 C CA . TYR A 1 83 ? -6.064 9.462 11.197 1.00 95.62 83 TYR A CA 1
ATOM 660 C C . TYR A 1 83 ? -5.607 10.158 9.920 1.00 95.62 83 TYR A C 1
ATOM 662 O O . T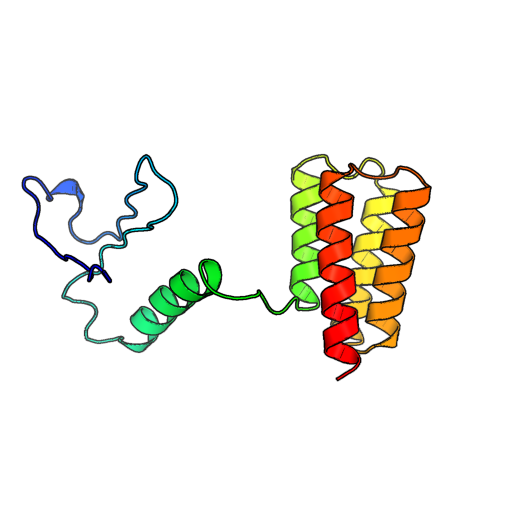YR A 1 83 ? -4.817 9.608 9.157 1.00 95.62 83 TYR A O 1
ATOM 670 N N . ALA A 1 84 ? -6.019 11.416 9.740 1.00 95.44 84 ALA A N 1
ATOM 671 C CA . ALA A 1 84 ? -5.564 12.251 8.625 1.00 95.44 84 ALA A CA 1
ATOM 672 C C . ALA A 1 84 ? -4.030 12.357 8.574 1.00 95.44 84 ALA A C 1
ATOM 674 O O . ALA A 1 84 ? -3.426 12.223 7.520 1.00 95.44 84 ALA A O 1
ATOM 675 N N . SER A 1 85 ? -3.382 12.462 9.737 1.00 96.31 85 SER A N 1
ATOM 676 C CA . SER A 1 85 ? -1.919 12.492 9.828 1.00 96.31 85 SER A CA 1
ATOM 677 C C . SER A 1 85 ? -1.242 11.191 9.385 1.00 96.31 85 SER A C 1
ATOM 679 O O . SER A 1 85 ? -0.055 11.206 9.064 1.00 96.31 85 SER A O 1
ATOM 681 N N . THR A 1 86 ? -1.953 10.064 9.398 1.00 97.06 86 THR A N 1
ATOM 682 C CA . THR A 1 86 ? -1.471 8.789 8.857 1.00 97.06 86 THR A CA 1
ATOM 683 C C . THR A 1 86 ? -1.589 8.778 7.343 1.00 97.06 86 THR A C 1
ATOM 685 O O . THR A 1 86 ? -0.630 8.375 6.688 1.00 97.06 86 THR A O 1
ATOM 688 N N . ILE A 1 87 ? -2.701 9.288 6.805 1.00 97.31 87 ILE A N 1
ATOM 689 C CA . ILE A 1 87 ? -2.901 9.485 5.363 1.00 97.31 87 ILE A CA 1
ATOM 690 C C . ILE A 1 87 ? -1.775 10.361 4.813 1.00 97.31 87 ILE A C 1
ATOM 692 O O . ILE A 1 87 ? -1.006 9.891 3.984 1.00 97.31 87 ILE A O 1
ATOM 696 N N . ASP A 1 88 ? -1.575 11.558 5.377 1.00 97.94 88 ASP A N 1
ATOM 697 C CA . ASP A 1 88 ? -0.548 12.510 4.928 1.00 97.94 88 ASP A CA 1
ATOM 698 C C . ASP A 1 88 ? 0.851 11.879 4.855 1.00 97.94 88 ASP A C 1
ATOM 700 O O . ASP A 1 88 ? 1.621 12.124 3.931 1.00 97.94 88 ASP A O 1
ATOM 704 N N . ARG A 1 89 ? 1.203 11.048 5.843 1.00 98.06 89 ARG A N 1
ATOM 705 C CA . ARG A 1 89 ? 2.529 10.419 5.919 1.00 98.06 89 ARG A CA 1
ATOM 706 C C . ARG A 1 89 ? 2.697 9.272 4.941 1.00 98.06 89 ARG A C 1
ATOM 708 O O . ARG A 1 89 ? 3.791 9.110 4.412 1.00 98.06 89 ARG A O 1
ATOM 715 N N . LEU A 1 90 ? 1.659 8.459 4.758 1.00 97.94 90 LEU A N 1
ATOM 716 C CA . LEU A 1 90 ? 1.675 7.370 3.787 1.00 97.94 90 LEU A CA 1
ATOM 717 C C . LEU A 1 90 ? 1.718 7.940 2.369 1.00 97.94 90 LEU A C 1
ATOM 719 O O . LEU A 1 90 ? 2.577 7.535 1.591 1.00 97.94 90 LEU A O 1
ATOM 723 N N . THR A 1 91 ? 0.871 8.928 2.076 1.00 97.94 91 THR A N 1
ATOM 724 C CA . THR A 1 91 ? 0.834 9.632 0.791 1.00 97.94 91 THR A CA 1
ATOM 725 C C . THR A 1 91 ? 2.176 10.283 0.484 1.00 97.94 91 THR A C 1
ATOM 727 O O . THR A 1 91 ? 2.762 9.972 -0.545 1.00 97.94 91 THR A O 1
ATOM 730 N N . ALA A 1 92 ? 2.740 11.077 1.402 1.00 98.19 92 ALA A N 1
ATOM 731 C CA . ALA A 1 92 ? 4.037 11.721 1.179 1.00 98.19 92 ALA A CA 1
ATOM 732 C C . ALA A 1 92 ? 5.175 10.710 0.939 1.00 98.19 92 ALA A C 1
ATOM 734 O O . ALA A 1 92 ? 6.110 10.973 0.186 1.00 98.19 92 ALA A O 1
ATOM 735 N N . ALA A 1 93 ? 5.115 9.543 1.583 1.00 98.25 93 ALA A N 1
ATOM 736 C CA . ALA A 1 93 ? 6.093 8.481 1.381 1.00 98.25 93 ALA A CA 1
ATOM 737 C C . ALA A 1 93 ? 5.932 7.777 0.029 1.00 98.25 93 ALA A C 1
ATOM 739 O O . ALA A 1 93 ? 6.933 7.460 -0.609 1.00 98.25 93 ALA A O 1
ATOM 740 N N . ALA A 1 94 ? 4.692 7.554 -0.412 1.00 97.00 94 ALA A N 1
ATOM 741 C CA . ALA A 1 94 ? 4.395 7.002 -1.728 1.00 97.00 94 ALA A CA 1
ATOM 742 C C . ALA A 1 94 ? 4.767 7.987 -2.850 1.00 97.00 94 ALA A C 1
ATOM 744 O O . ALA A 1 94 ? 5.411 7.596 -3.814 1.00 97.00 94 ALA A O 1
ATOM 745 N N . GLU A 1 95 ? 4.459 9.276 -2.699 1.00 96.19 95 GLU A N 1
ATOM 746 C CA . GLU A 1 95 ? 4.869 10.331 -3.638 1.00 96.19 95 GLU A CA 1
ATOM 747 C C . GLU A 1 95 ? 6.390 10.417 -3.760 1.00 96.19 95 GLU A C 1
ATOM 749 O O . GLU A 1 95 ? 6.928 10.448 -4.864 1.00 96.19 95 GLU A O 1
ATOM 754 N N . ARG A 1 96 ? 7.096 10.372 -2.626 1.00 96.94 96 ARG A N 1
ATOM 755 C CA . ARG A 1 96 ? 8.558 10.323 -2.612 1.00 96.94 96 ARG A CA 1
ATOM 756 C C . ARG A 1 96 ? 9.096 9.086 -3.324 1.00 96.94 96 ARG A C 1
ATOM 758 O O . ARG A 1 96 ? 10.096 9.178 -4.024 1.00 96.94 96 ARG A O 1
ATOM 765 N N . LEU A 1 97 ? 8.457 7.933 -3.141 1.00 95.56 97 LEU A N 1
ATOM 766 C CA . LEU A 1 97 ? 8.822 6.709 -3.847 1.00 95.56 97 LEU A CA 1
ATOM 767 C C . LEU A 1 97 ? 8.641 6.848 -5.363 1.00 95.56 97 LEU A C 1
ATOM 769 O O . LEU A 1 97 ? 9.515 6.413 -6.104 1.00 95.56 97 LEU A O 1
ATOM 773 N N . ILE A 1 98 ? 7.560 7.486 -5.811 1.00 92.44 98 ILE A N 1
ATOM 774 C CA . ILE A 1 98 ? 7.321 7.779 -7.232 1.00 92.44 98 ILE A CA 1
ATOM 775 C C . ILE A 1 98 ? 8.385 8.740 -7.781 1.00 92.44 98 ILE A C 1
ATOM 777 O O . ILE A 1 98 ? 8.876 8.548 -8.889 1.00 92.44 98 ILE A O 1
ATOM 781 N N . GLU A 1 99 ? 8.753 9.773 -7.020 1.00 94.06 99 GLU A N 1
ATOM 782 C CA . GLU A 1 99 ? 9.732 10.776 -7.453 1.00 94.06 99 GLU A CA 1
ATOM 783 C C . GLU A 1 99 ? 11.165 10.227 -7.493 1.00 94.06 99 GLU A C 1
ATOM 785 O O . GLU A 1 99 ? 11.910 10.483 -8.439 1.00 94.06 99 GLU A O 1
ATOM 790 N N . GLU A 1 100 ? 11.568 9.507 -6.447 1.00 94.81 100 GLU A N 1
ATOM 791 C CA . GLU A 1 100 ? 12.947 9.061 -6.266 1.00 94.81 100 GLU A CA 1
ATOM 792 C C . GLU A 1 100 ? 13.249 7.709 -6.929 1.00 94.81 100 GLU A C 1
ATOM 794 O O . GLU A 1 100 ? 14.421 7.438 -7.205 1.00 94.81 100 GLU A O 1
ATOM 799 N N . ASP A 1 101 ? 12.221 6.878 -7.147 1.00 92.38 101 ASP A N 1
ATOM 800 C CA . ASP A 1 101 ? 12.256 5.588 -7.855 1.00 92.38 101 ASP A CA 1
ATOM 801 C C . ASP A 1 101 ? 13.473 4.717 -7.491 1.00 92.38 101 ASP A C 1
ATOM 803 O O . ASP A 1 101 ? 14.229 4.239 -8.339 1.00 92.38 101 ASP A O 1
ATOM 807 N N . ASN A 1 102 ? 13.726 4.566 -6.188 1.00 94.00 102 ASN A N 1
ATOM 808 C CA . ASN A 1 102 ? 14.892 3.848 -5.688 1.00 94.00 102 ASN A CA 1
ATOM 809 C C . ASN A 1 102 ? 14.618 3.078 -4.389 1.00 94.00 102 ASN A C 1
ATOM 811 O O . ASN A 1 102 ? 13.606 3.262 -3.705 1.00 94.00 102 ASN A O 1
ATOM 815 N N . TYR A 1 103 ? 15.580 2.226 -4.023 1.00 95.06 103 TYR A N 1
ATOM 816 C CA . TYR A 1 103 ? 15.507 1.372 -2.839 1.00 95.06 103 TYR A CA 1
ATOM 817 C C . TYR A 1 103 ? 15.350 2.148 -1.525 1.00 95.06 103 TYR A C 1
ATOM 819 O O . TYR A 1 103 ? 14.602 1.722 -0.645 1.00 95.06 103 TYR A O 1
ATOM 827 N N . ASP A 1 104 ? 16.031 3.285 -1.363 1.00 97.56 104 ASP A N 1
ATOM 828 C CA . ASP A 1 104 ? 15.978 4.054 -0.116 1.00 97.56 104 ASP A CA 1
ATOM 829 C C . ASP A 1 104 ? 14.586 4.657 0.108 1.00 97.56 104 ASP A C 1
ATOM 831 O O . ASP A 1 104 ? 14.079 4.647 1.237 1.00 97.56 104 ASP A O 1
ATOM 835 N N . ALA A 1 105 ? 13.934 5.111 -0.961 1.00 97.50 105 ALA A N 1
ATOM 836 C CA . ALA A 1 105 ? 12.553 5.566 -0.919 1.00 97.50 105 ALA A CA 1
ATOM 837 C C . ALA A 1 105 ? 11.585 4.406 -0.625 1.00 97.50 105 ALA A C 1
ATOM 839 O O . ALA A 1 105 ? 10.712 4.539 0.236 1.00 97.50 105 ALA A O 1
ATOM 840 N N . ALA A 1 106 ? 11.793 3.229 -1.229 1.00 96.94 106 ALA A N 1
ATOM 841 C CA . ALA A 1 106 ? 10.972 2.042 -0.959 1.00 96.94 106 ALA A CA 1
ATOM 842 C C . ALA A 1 106 ? 11.107 1.585 0.503 1.00 96.94 106 ALA A C 1
ATOM 844 O O . ALA A 1 106 ? 10.127 1.275 1.187 1.00 96.94 106 ALA A O 1
ATOM 845 N N . ARG A 1 107 ? 12.329 1.635 1.035 1.00 98.12 107 ARG A N 1
ATOM 846 C CA . ARG A 1 107 ? 12.619 1.366 2.442 1.00 98.12 107 ARG A CA 1
ATOM 847 C C . ARG A 1 107 ? 12.009 2.406 3.370 1.00 98.12 107 ARG A C 1
ATOM 849 O O . ARG A 1 107 ? 11.553 2.058 4.462 1.00 98.12 107 ARG A O 1
ATOM 856 N N . ASN A 1 108 ? 11.990 3.677 2.976 1.00 98.25 108 ASN A N 1
ATOM 857 C CA . ASN A 1 108 ? 11.305 4.719 3.731 1.00 98.25 108 ASN A CA 1
ATOM 858 C C . ASN A 1 108 ? 9.796 4.447 3.815 1.00 98.25 108 ASN A C 1
ATOM 860 O O . ASN A 1 108 ? 9.247 4.480 4.918 1.00 98.25 108 ASN A O 1
ATOM 864 N N . TYR A 1 109 ? 9.168 4.093 2.692 1.00 98.12 109 TYR A N 1
ATOM 865 C CA . TYR A 1 109 ? 7.760 3.708 2.635 1.00 98.12 109 TYR A CA 1
ATOM 866 C C . TYR A 1 109 ? 7.452 2.526 3.568 1.00 98.12 109 TYR A C 1
ATOM 868 O O . TYR A 1 109 ? 6.588 2.638 4.440 1.00 98.12 109 TYR A O 1
ATOM 876 N N . TRP A 1 110 ? 8.238 1.444 3.494 1.00 98.25 110 TRP A N 1
ATOM 877 C CA . TRP A 1 110 ? 8.111 0.296 4.402 1.00 98.25 110 TRP A CA 1
ATOM 878 C C . TRP A 1 110 ? 8.191 0.699 5.881 1.00 98.25 110 TRP A C 1
ATOM 880 O O . TRP A 1 110 ? 7.338 0.316 6.683 1.00 98.25 110 TRP A O 1
ATOM 890 N N . ASN A 1 111 ? 9.177 1.524 6.251 1.00 98.50 111 ASN A N 1
ATOM 891 C CA . ASN A 1 111 ? 9.331 1.993 7.631 1.00 98.50 111 ASN A CA 1
ATOM 892 C C . ASN A 1 111 ? 8.096 2.763 8.120 1.00 98.50 111 ASN A C 1
ATOM 894 O O . ASN A 1 111 ? 7.699 2.613 9.276 1.00 98.50 111 ASN A O 1
ATOM 898 N N . ILE A 1 112 ? 7.490 3.582 7.257 1.00 98.38 112 ILE A N 1
ATOM 899 C CA . ILE A 1 112 ? 6.293 4.354 7.599 1.00 98.38 112 ILE A CA 1
ATOM 900 C C . ILE A 1 112 ? 5.092 3.429 7.785 1.00 98.38 112 ILE A C 1
ATOM 902 O O . ILE A 1 112 ? 4.405 3.563 8.798 1.00 98.38 112 ILE A O 1
ATOM 906 N N . VAL A 1 113 ? 4.882 2.448 6.901 1.00 98.12 113 VAL A N 1
ATOM 907 C CA . VAL A 1 113 ? 3.819 1.437 7.058 1.00 98.12 113 VAL A CA 1
ATOM 908 C C . VAL A 1 113 ? 3.956 0.708 8.400 1.00 98.12 113 VAL A C 1
ATOM 910 O O . VAL A 1 113 ? 3.004 0.652 9.180 1.00 98.12 113 VAL A O 1
ATOM 913 N N . ILE A 1 114 ? 5.153 0.213 8.731 1.00 98.25 114 ILE A N 1
ATOM 914 C CA . ILE A 1 114 ? 5.398 -0.494 9.999 1.00 98.25 114 ILE A CA 1
ATOM 915 C C . ILE A 1 114 ? 5.191 0.421 11.209 1.00 98.25 114 ILE A C 1
ATOM 917 O O . ILE A 1 114 ? 4.604 0.012 12.215 1.00 98.25 114 ILE A O 1
ATOM 921 N N . TRP A 1 115 ? 5.664 1.664 11.138 1.00 98.00 115 TRP A N 1
ATOM 922 C CA . TRP A 1 115 ? 5.510 2.612 12.234 1.00 98.00 115 TRP A CA 1
ATOM 923 C C . TRP A 1 115 ? 4.038 2.946 12.502 1.00 98.00 115 TRP A C 1
ATOM 925 O O . TRP A 1 115 ? 3.610 2.912 13.654 1.00 98.00 115 TRP A O 1
ATOM 935 N N . GLN A 1 116 ? 3.250 3.189 11.453 1.00 97.69 116 GLN A N 1
ATOM 936 C CA . GLN A 1 116 ? 1.818 3.485 11.561 1.00 97.69 116 GLN A CA 1
ATOM 937 C C . GLN A 1 116 ? 1.006 2.289 12.071 1.00 97.69 116 GLN A C 1
ATOM 939 O O . GLN A 1 116 ? 0.090 2.461 12.880 1.00 97.69 116 GLN A O 1
ATOM 944 N N . TRP A 1 117 ? 1.386 1.069 11.682 1.00 96.94 117 TRP A N 1
ATOM 945 C CA . TRP A 1 117 ? 0.799 -0.150 12.237 1.00 96.94 117 TRP A CA 1
ATOM 946 C C . TRP A 1 117 ? 1.006 -0.244 13.753 1.00 96.94 117 TRP A C 1
ATOM 948 O O . TRP A 1 117 ? 0.058 -0.484 14.497 1.00 96.94 117 TRP A O 1
ATOM 958 N N . ASN A 1 118 ? 2.222 0.029 14.237 1.00 97.06 118 ASN A N 1
ATOM 959 C CA . ASN A 1 118 ? 2.522 0.011 15.673 1.00 97.06 118 ASN A CA 1
ATOM 960 C C . ASN A 1 118 ? 1.766 1.093 16.467 1.00 97.06 118 ASN A C 1
ATOM 962 O O . ASN A 1 118 ? 1.621 0.977 17.68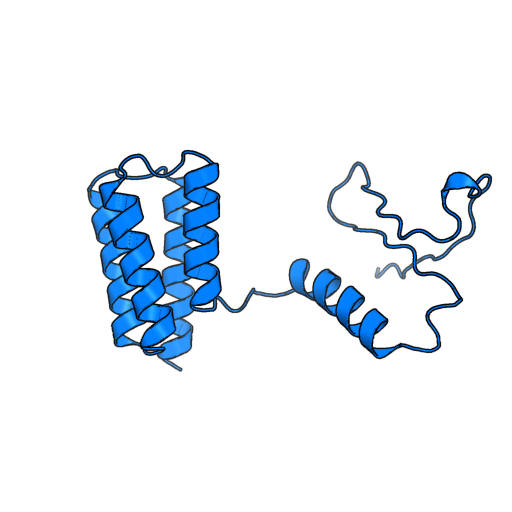4 1.00 97.06 118 ASN A O 1
ATOM 966 N N . LEU A 1 119 ? 1.274 2.133 15.789 1.00 96.50 119 LEU A N 1
ATOM 967 C CA . LEU A 1 119 ? 0.407 3.163 16.357 1.00 96.50 119 LEU A CA 1
ATOM 968 C C . LEU A 1 119 ? -1.089 2.819 16.263 1.00 96.50 119 LEU A C 1
ATOM 970 O O . LEU A 1 119 ? -1.912 3.643 16.653 1.00 96.50 119 LEU A O 1
ATOM 974 N N . ASN A 1 120 ? -1.458 1.636 15.758 1.00 96.56 120 ASN A N 1
ATOM 975 C CA . ASN A 1 120 ? -2.843 1.222 15.500 1.00 96.56 120 ASN A CA 1
ATOM 976 C C . ASN A 1 120 ? -3.619 2.243 14.647 1.00 96.56 120 ASN A C 1
ATOM 978 O O . ASN A 1 120 ? -4.767 2.570 14.939 1.00 96.56 120 ASN A O 1
ATOM 982 N N . SER A 1 121 ? -2.968 2.799 13.621 1.00 94.88 121 SER A N 1
ATOM 983 C CA . SER A 1 121 ? -3.504 3.923 12.839 1.00 94.88 121 SER A CA 1
ATOM 984 C C . SER A 1 121 ? -4.343 3.534 11.616 1.00 94.88 121 SER A C 1
ATOM 986 O O . SER A 1 121 ? -4.866 4.407 10.923 1.00 94.88 121 SER A O 1
ATOM 988 N N . PHE A 1 122 ? -4.489 2.238 11.355 1.00 95.44 122 PHE A N 1
ATOM 989 C CA . PHE A 1 122 ? -5.343 1.678 10.311 1.00 95.44 122 PHE A CA 1
ATOM 990 C C . PHE A 1 122 ? -5.763 0.247 10.664 1.00 95.44 122 PHE A C 1
ATOM 992 O O . PHE A 1 122 ? -5.225 -0.357 11.599 1.00 95.44 122 PHE A O 1
ATOM 999 N N . SER A 1 123 ? -6.739 -0.285 9.928 1.00 95.75 123 SER A N 1
ATOM 1000 C CA . SER A 1 123 ? -7.265 -1.639 10.115 1.00 95.75 123 SER A CA 1
ATOM 1001 C C . SER A 1 123 ? -6.214 -2.722 9.833 1.00 95.75 123 SER A C 1
ATOM 1003 O O . SER A 1 123 ? -5.151 -2.485 9.253 1.00 95.75 123 SER A O 1
ATOM 1005 N N . ARG A 1 124 ? -6.514 -3.962 10.230 1.00 94.44 124 ARG A N 1
ATOM 1006 C CA . ARG A 1 124 ? -5.646 -5.107 9.922 1.00 94.44 124 ARG A CA 1
ATOM 1007 C C . ARG A 1 124 ? -5.641 -5.422 8.425 1.00 94.44 124 ARG A C 1
ATOM 1009 O O . ARG A 1 124 ? -4.626 -5.879 7.899 1.00 94.44 124 ARG A O 1
ATOM 1016 N N . GLU A 1 125 ? -6.767 -5.203 7.766 1.00 92.06 125 GLU A N 1
ATOM 1017 C CA . GLU A 1 125 ? -6.956 -5.363 6.329 1.00 92.06 125 GLU A CA 1
ATOM 1018 C C . GLU A 1 125 ? -6.051 -4.375 5.578 1.00 92.06 125 GLU A C 1
ATOM 1020 O O . GLU A 1 125 ? -5.164 -4.814 4.847 1.00 92.06 125 GLU A O 1
ATOM 1025 N N . ALA A 1 126 ? -6.136 -3.081 5.906 1.00 92.75 126 ALA A N 1
ATOM 1026 C CA . ALA A 1 126 ? -5.257 -2.038 5.379 1.00 92.75 126 ALA A CA 1
ATOM 1027 C C . ALA A 1 126 ? -3.776 -2.338 5.626 1.00 92.75 126 ALA A C 1
ATOM 1029 O O . ALA A 1 126 ? -2.953 -2.204 4.724 1.00 92.75 126 ALA A O 1
ATOM 1030 N N . TYR A 1 127 ? -3.420 -2.795 6.833 1.00 97.00 127 TYR A N 1
ATOM 1031 C CA . TYR A 1 127 ? -2.043 -3.197 7.123 1.00 97.00 127 TYR A CA 1
ATOM 1032 C C . TYR A 1 127 ? -1.555 -4.308 6.193 1.00 97.00 127 TYR A C 1
ATOM 1034 O O . TYR A 1 127 ? -0.414 -4.278 5.740 1.00 97.00 127 TYR A O 1
ATOM 1042 N N . THR A 1 128 ? -2.402 -5.305 5.939 1.00 93.81 128 THR A N 1
ATOM 1043 C CA . THR A 1 128 ? -2.041 -6.463 5.118 1.00 93.81 128 THR A CA 1
ATOM 1044 C C . THR A 1 128 ? -1.749 -6.031 3.684 1.00 93.81 128 THR A C 1
ATOM 1046 O O . THR A 1 128 ? -0.743 -6.462 3.126 1.00 93.81 128 THR A O 1
ATOM 1049 N N . GLU A 1 129 ? -2.575 -5.145 3.127 1.00 91.31 129 GLU A N 1
ATOM 1050 C CA . GLU A 1 129 ? -2.390 -4.599 1.779 1.00 91.31 129 GLU A CA 1
ATOM 1051 C C . GLU A 1 129 ? -1.150 -3.700 1.693 1.00 91.31 129 GLU A C 1
ATOM 1053 O O . GLU A 1 129 ? -0.232 -3.986 0.926 1.00 91.31 129 GLU A O 1
ATOM 1058 N N . LEU A 1 130 ? -1.046 -2.683 2.555 1.00 95.69 130 LEU A N 1
ATOM 1059 C CA . LEU A 1 130 ? 0.085 -1.745 2.557 1.00 95.69 130 LEU A CA 1
ATOM 1060 C C . LEU A 1 130 ? 1.429 -2.447 2.780 1.00 95.69 130 LEU A C 1
ATOM 1062 O O . LEU A 1 130 ? 2.446 -2.075 2.190 1.00 95.69 130 LEU A O 1
ATOM 1066 N N . ARG A 1 131 ? 1.452 -3.474 3.636 1.00 95.81 131 ARG A N 1
ATOM 1067 C CA . ARG A 1 131 ? 2.654 -4.270 3.882 1.00 95.81 131 ARG A CA 1
ATOM 1068 C C . ARG A 1 131 ? 3.032 -5.109 2.667 1.00 95.81 131 ARG A C 1
ATOM 1070 O O . ARG A 1 131 ? 4.215 -5.159 2.340 1.00 95.81 131 ARG A O 1
ATOM 1077 N N . ALA A 1 132 ? 2.066 -5.777 2.037 1.00 90.31 132 ALA A N 1
ATOM 1078 C CA . ALA A 1 132 ? 2.326 -6.588 0.851 1.00 90.31 132 ALA A CA 1
ATOM 1079 C C . ALA A 1 132 ? 2.887 -5.731 -0.292 1.00 90.31 132 ALA A C 1
ATOM 1081 O O . ALA A 1 132 ? 3.794 -6.172 -0.999 1.00 90.31 132 ALA A O 1
ATOM 1082 N N . ASP A 1 133 ? 2.395 -4.500 -0.428 1.00 90.62 133 ASP A N 1
ATOM 1083 C CA . ASP A 1 133 ? 2.906 -3.529 -1.392 1.00 90.62 133 ASP A CA 1
ATOM 1084 C C . ASP A 1 133 ? 4.348 -3.136 -1.062 1.00 90.62 133 ASP A C 1
ATOM 1086 O O . ASP A 1 133 ? 5.235 -3.240 -1.909 1.00 90.62 133 ASP A O 1
ATOM 1090 N N . ALA A 1 134 ? 4.611 -2.760 0.191 1.00 95.38 134 ALA A N 1
ATOM 1091 C CA . ALA A 1 134 ? 5.944 -2.366 0.634 1.00 95.38 134 ALA A CA 1
ATOM 1092 C C . ALA A 1 134 ? 6.989 -3.491 0.489 1.00 95.38 134 ALA A C 1
ATOM 1094 O O . ALA A 1 134 ? 8.121 -3.228 0.089 1.00 95.38 134 ALA A O 1
ATOM 1095 N N . GLU A 1 135 ? 6.630 -4.742 0.796 1.00 93.56 135 GLU A N 1
ATOM 1096 C CA . GLU A 1 135 ? 7.525 -5.901 0.650 1.00 93.56 135 GLU A CA 1
ATOM 1097 C C . GLU A 1 135 ? 7.858 -6.190 -0.823 1.00 93.56 135 GLU A C 1
ATOM 1099 O O . GLU A 1 135 ? 9.008 -6.491 -1.144 1.00 93.56 135 GLU A O 1
ATOM 1104 N N . GLN A 1 136 ? 6.883 -6.057 -1.727 1.00 89.25 136 GLN A N 1
ATOM 1105 C CA . GLN A 1 136 ? 7.106 -6.245 -3.164 1.00 89.25 136 GLN A CA 1
ATOM 1106 C C . GLN A 1 136 ? 7.964 -5.131 -3.768 1.00 89.25 136 GLN A C 1
ATOM 1108 O O . GLN A 1 136 ? 8.863 -5.424 -4.554 1.00 89.25 136 GLN A O 1
ATOM 1113 N N . LEU A 1 137 ? 7.741 -3.877 -3.362 1.00 90.75 137 LEU A N 1
ATOM 1114 C CA . LEU A 1 137 ? 8.566 -2.741 -3.778 1.00 90.75 137 LEU A CA 1
ATOM 1115 C C . LEU A 1 137 ? 10.017 -2.908 -3.322 1.00 90.75 137 LEU A C 1
ATOM 1117 O O . LEU A 1 137 ? 10.934 -2.737 -4.118 1.00 90.75 137 LEU A O 1
ATOM 1121 N N . LEU A 1 138 ? 10.243 -3.308 -2.068 1.00 93.38 138 LEU A N 1
ATOM 1122 C CA . LEU A 1 138 ? 11.590 -3.608 -1.578 1.00 93.38 138 LEU A CA 1
ATOM 1123 C C . LEU A 1 138 ? 12.277 -4.683 -2.426 1.00 93.38 138 LEU A C 1
ATOM 1125 O O . LEU A 1 138 ? 13.403 -4.476 -2.865 1.00 93.38 138 LEU A O 1
ATOM 1129 N N . ALA A 1 139 ? 11.589 -5.795 -2.699 1.00 86.44 139 ALA A N 1
ATOM 1130 C CA . ALA A 1 139 ? 12.138 -6.875 -3.514 1.00 86.44 139 ALA A CA 1
ATOM 1131 C C . ALA A 1 139 ? 12.451 -6.432 -4.955 1.00 86.44 139 ALA A C 1
ATOM 1133 O O . ALA A 1 139 ? 13.437 -6.888 -5.527 1.00 86.44 139 ALA A O 1
ATOM 1134 N N . TYR A 1 140 ? 11.633 -5.542 -5.525 1.00 85.69 140 TYR A N 1
ATOM 1135 C CA . TYR A 1 140 ? 11.836 -4.987 -6.864 1.00 85.69 140 TYR A CA 1
ATOM 1136 C C . TYR A 1 140 ? 13.109 -4.135 -6.960 1.00 85.69 140 TYR A C 1
ATOM 1138 O O . TYR A 1 140 ? 13.863 -4.279 -7.916 1.00 85.69 140 TYR A O 1
ATOM 1146 N N . TYR A 1 141 ? 13.385 -3.283 -5.968 1.00 86.50 141 TYR A N 1
ATOM 1147 C CA . TYR A 1 141 ? 14.581 -2.429 -5.984 1.00 86.50 141 TYR A CA 1
ATOM 1148 C C . TYR A 1 141 ? 15.854 -3.107 -5.444 1.00 86.50 141 TYR A C 1
ATOM 1150 O O . TYR A 1 141 ? 16.933 -2.523 -5.544 1.00 86.50 141 TYR A O 1
ATOM 1158 N N . GLU A 1 142 ? 15.762 -4.307 -4.857 1.00 83.56 142 GLU A N 1
ATOM 1159 C CA . GLU A 1 142 ? 16.937 -5.109 -4.459 1.00 83.56 142 GLU A CA 1
ATOM 1160 C C . GLU A 1 142 ? 17.569 -5.891 -5.620 1.00 83.56 142 GLU A C 1
ATOM 1162 O O . GLU A 1 142 ? 18.739 -6.272 -5.515 1.00 83.56 142 GLU A O 1
ATOM 1167 N N . SER A 1 143 ? 16.812 -6.160 -6.692 1.00 65.00 143 SER A N 1
ATOM 1168 C CA . SER A 1 143 ? 17.238 -6.967 -7.850 1.00 65.00 143 SER A CA 1
ATOM 1169 C C . SER A 1 143 ? 17.949 -6.163 -8.931 1.00 65.00 143 SER A C 1
ATOM 1171 O O . SER A 1 143 ? 18.935 -6.699 -9.490 1.00 65.00 143 SER A O 1
#

pLDDT: mean 72.41, std 24.27, range [25.91, 98.5]

Radius of gyration: 20.52 Å; chains: 1; bounding box: 50×44×54 Å

Sequence (143 aa):
MKTFFKAGFWKDAKEASGQPIVIEGNKPNVTIMGLEPGFRDHPEYLYRLLSNVIFTSSQVELVTPERALMTIENLVDAEQIYYASTIDRLTAAAERLIEEDNYDAARNYWNIVIWQWNLNSFSREAYTELRADAEQLLAYYES

Foldseek 3Di:
DDDDDDDDDDPPCPVVPPDWDWDCDPDHLDIDIDDDPPCPVCVVVVCVVVCVVCCVNPDPPQLDLVNQLVLLVVCVVVVFFPDPVLSVLLNVLSVQCNVVVALVSLVSNLVSLVVCVVVVGGDPVSSVVSNVSSVSSNVVRVD

Secondary structure (DSSP, 8-state):
-PPPP-----TTTTTTTTS-EEEE-SSTT-EEEE--TTTTS-HHHHHHHHHHHHHHHH------HHHHHHHHHHHHHTT-B--HHHHHHHHHHHHHHHHH-SHHHHHHHHHHHHHHHHTT-B-HHHHHHHHHHHHHHHHHHH-